Protein AF-A0A7S2NAX0-F1 (afdb_monomer)

Mean predicted aligned error: 17.82 Å

Foldseek 3Di:
DDDDDDDDDDDDDDDDDDDDDDDDDDDDDDDDDDDDPPPPPPPPPPDDDDDDDQDPVVVVVVQVVVVVVCVVVVHDDDHDDDDDKDKDWDKAFPDPDPDDDGDIDIDITID

Solvent-accessible surface area (backbone atoms only — not comparable to full-atom values): 8199 Å² total; per-residue (Å²): 132,80,90,77,85,81,84,81,87,87,82,91,78,80,91,85,84,90,83,89,79,91,87,90,92,88,85,91,78,89,78,76,79,80,76,82,80,79,81,72,75,68,76,82,77,84,79,82,88,82,88,85,59,72,51,62,80,58,51,54,51,56,51,51,52,52,54,51,59,36,53,78,66,73,49,92,74,81,76,91,79,83,74,85,70,46,76,49,75,49,78,43,67,68,59,94,57,91,75,76,82,97,48,69,46,80,49,76,47,56,66

Structure (mmCIF, N/CA/C/O backbone):
data_AF-A0A7S2NAX0-F1
#
_entry.id   AF-A0A7S2NAX0-F1
#
loop_
_atom_site.group_PDB
_atom_site.id
_atom_site.type_symbol
_atom_site.label_atom_id
_atom_site.label_alt_id
_atom_site.label_comp_id
_atom_site.label_asym_id
_atom_site.label_entity_id
_atom_site.label_seq_id
_atom_site.pdbx_PDB_ins_code
_atom_site.Cartn_x
_atom_site.Cartn_y
_atom_site.Cartn_z
_atom_site.occupancy
_atom_site.B_iso_or_equiv
_atom_site.auth_seq_id
_atom_site.auth_comp_id
_atom_site.auth_asym_id
_atom_site.auth_atom_id
_atom_site.pdbx_PDB_model_num
ATOM 1 N N . PHE A 1 1 ? -62.109 -23.132 -0.244 1.00 38.06 1 PHE A N 1
ATOM 2 C CA . PHE A 1 1 ? -62.558 -24.241 0.622 1.00 38.06 1 PHE A CA 1
ATOM 3 C C . PHE A 1 1 ? -62.019 -23.992 2.026 1.00 38.06 1 PHE A C 1
ATOM 5 O O . PHE A 1 1 ? -60.810 -23.892 2.119 1.00 38.06 1 PHE A O 1
ATOM 12 N N . GLY A 1 2 ? -62.886 -23.843 3.046 1.00 41.66 2 GLY A N 1
ATOM 13 C CA . GLY A 1 2 ? -62.559 -23.805 4.495 1.00 41.66 2 GLY A CA 1
ATOM 14 C C . GLY A 1 2 ? -61.388 -22.898 4.917 1.00 41.66 2 GLY A C 1
ATOM 15 O O . GLY A 1 2 ? -60.249 -23.323 4.821 1.00 41.66 2 GLY A O 1
ATOM 16 N N . SER A 1 3 ? -61.533 -21.662 5.404 1.00 41.22 3 SER A N 1
ATOM 17 C CA . SER A 1 3 ? -62.430 -21.167 6.465 1.00 41.22 3 SER A CA 1
ATOM 18 C C . SER A 1 3 ? -62.549 -22.097 7.683 1.00 41.22 3 SER A C 1
ATOM 20 O O . SER A 1 3 ? -63.257 -23.103 7.639 1.00 41.22 3 SER A O 1
ATOM 22 N N . ARG A 1 4 ? -61.863 -21.724 8.776 1.00 48.56 4 ARG A N 1
ATOM 23 C CA . ARG A 1 4 ? -62.228 -21.974 10.188 1.00 48.56 4 ARG A CA 1
ATOM 24 C C . ARG A 1 4 ? -61.241 -21.279 11.129 1.00 48.56 4 ARG A C 1
ATOM 26 O O . ARG A 1 4 ? -60.510 -21.917 11.886 1.00 48.56 4 ARG A O 1
ATOM 33 N N . ASP A 1 5 ? -61.284 -19.950 11.110 1.00 40.00 5 ASP A N 1
ATOM 34 C CA . ASP A 1 5 ? -60.953 -19.173 12.302 1.00 40.00 5 ASP A CA 1
ATOM 35 C C . ASP A 1 5 ? -61.797 -19.693 13.469 1.00 40.00 5 ASP A C 1
ATOM 37 O O . ASP A 1 5 ? -63.002 -19.925 13.323 1.00 40.00 5 ASP A O 1
ATOM 41 N N . ARG A 1 6 ? -61.164 -19.921 14.621 1.00 46.66 6 ARG A N 1
ATOM 42 C CA . ARG A 1 6 ? -61.864 -20.350 15.830 1.00 46.66 6 ARG A CA 1
ATOM 43 C C . ARG A 1 6 ? -62.004 -19.145 16.752 1.00 46.66 6 ARG A C 1
ATOM 45 O O . ARG A 1 6 ? -61.109 -18.836 17.531 1.00 46.66 6 ARG A O 1
ATOM 52 N N . SER A 1 7 ? -63.127 -18.453 16.608 1.00 38.22 7 SER A N 1
ATOM 53 C CA . SER A 1 7 ? -63.584 -17.422 17.536 1.00 38.22 7 SER A CA 1
ATOM 54 C C . SER A 1 7 ? -63.744 -17.978 18.956 1.00 38.22 7 SER A C 1
ATOM 56 O O . SER A 1 7 ? -64.102 -19.147 19.106 1.00 38.22 7 SER A O 1
ATOM 58 N N . LEU A 1 8 ? -63.496 -17.131 19.969 1.00 40.47 8 LEU A N 1
ATOM 59 C CA . LEU A 1 8 ? -64.281 -16.970 21.213 1.00 40.47 8 LEU A CA 1
ATOM 60 C C . LEU A 1 8 ? -63.539 -16.075 22.234 1.00 40.47 8 LEU A C 1
ATOM 62 O O . LEU A 1 8 ? -62.728 -16.541 23.030 1.00 40.47 8 LEU A O 1
ATOM 66 N N . GLU A 1 9 ? -63.881 -14.786 22.242 1.00 39.78 9 GLU A N 1
ATOM 67 C CA . GLU A 1 9 ? -63.996 -14.000 23.487 1.00 39.78 9 GLU A CA 1
ATOM 68 C C . GLU A 1 9 ? -65.328 -14.370 24.208 1.00 39.78 9 GLU A C 1
ATOM 70 O O . GLU A 1 9 ? -66.092 -15.144 23.620 1.00 39.78 9 GLU A O 1
ATOM 75 N N . PRO A 1 10 ? -65.708 -13.836 25.402 1.00 48.12 10 PRO A N 1
ATOM 76 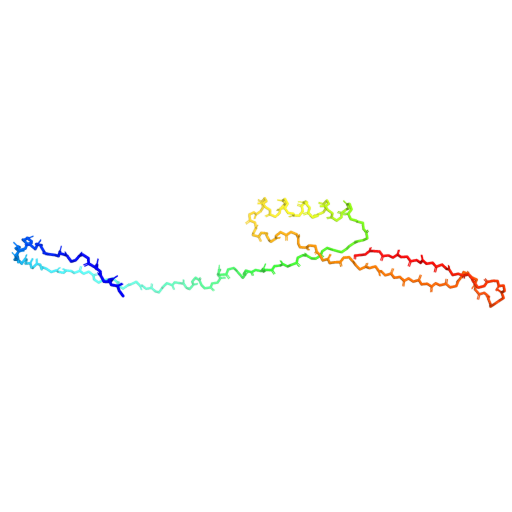C CA . PRO A 1 10 ? -65.040 -12.858 26.287 1.00 48.12 10 PRO A CA 1
ATOM 77 C C . PRO A 1 10 ? -65.004 -13.250 27.792 1.00 48.12 10 PRO A C 1
ATOM 79 O O . PRO A 1 10 ? -65.672 -14.184 28.224 1.00 48.12 10 PRO A O 1
ATOM 82 N N . SER A 1 11 ? -64.341 -12.451 28.645 1.00 43.47 11 SER A N 1
ATOM 83 C CA . SER A 1 11 ? -64.968 -11.966 29.902 1.00 43.47 11 SER A CA 1
ATOM 84 C C . SER A 1 11 ? -64.174 -10.836 30.580 1.00 43.47 11 SER A C 1
ATOM 86 O O . SER A 1 11 ? -63.095 -11.036 31.129 1.00 43.47 11 SER A O 1
ATOM 88 N N . ASN A 1 12 ? -64.759 -9.639 30.592 1.00 46.62 12 ASN A N 1
ATOM 89 C CA . ASN A 1 12 ? -64.324 -8.508 31.415 1.00 46.62 12 ASN A CA 1
ATOM 90 C C . ASN A 1 12 ? -64.725 -8.748 32.888 1.00 46.62 12 ASN A C 1
ATOM 92 O O . ASN 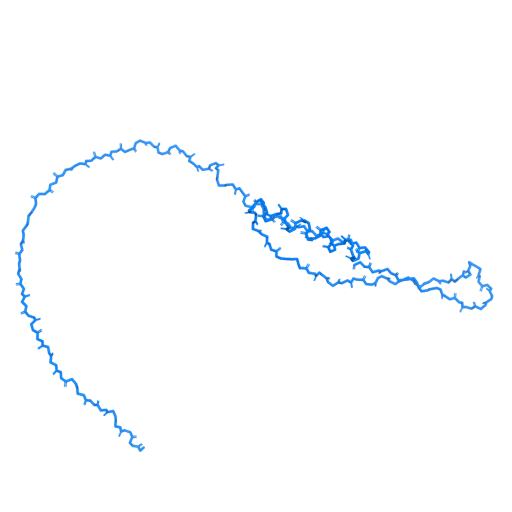A 1 12 ? -65.861 -9.154 33.147 1.00 46.62 12 ASN A O 1
ATOM 96 N N . LYS A 1 13 ? -63.829 -8.485 33.850 1.00 44.97 13 LYS A N 1
ATOM 97 C CA . LYS A 1 13 ? -64.140 -8.478 35.290 1.00 44.97 13 LYS A CA 1
ATOM 98 C C . LYS A 1 13 ? -63.447 -7.308 35.996 1.00 44.97 13 LYS A C 1
ATOM 100 O O . LYS A 1 13 ? -62.224 -7.245 35.999 1.00 44.97 13 LYS A O 1
ATOM 105 N N . ASN A 1 14 ? -64.255 -6.497 36.688 1.00 41.34 14 ASN A N 1
ATOM 106 C CA . ASN A 1 14 ? -63.886 -5.457 37.667 1.00 41.34 14 ASN A CA 1
ATOM 107 C C . ASN A 1 14 ? -63.142 -4.247 37.049 1.00 41.34 14 ASN A C 1
ATOM 109 O O . ASN A 1 14 ? -61.983 -4.347 36.680 1.00 41.34 14 ASN A O 1
ATOM 113 N N . ALA A 1 15 ? -63.702 -3.044 36.896 1.00 39.25 15 ALA A N 1
ATOM 114 C CA . ALA A 1 15 ? -64.759 -2.346 37.636 1.00 39.25 15 ALA A CA 1
ATOM 115 C C . ALA A 1 15 ? -64.466 -2.137 39.137 1.00 39.25 15 ALA A C 1
ATOM 117 O O . ALA A 1 15 ? -64.958 -2.888 39.975 1.00 39.25 15 ALA A O 1
ATOM 118 N N . ARG A 1 16 ? -63.757 -1.043 39.471 1.00 37.44 16 ARG A N 1
ATOM 119 C CA . ARG A 1 16 ? -64.231 -0.033 40.444 1.00 37.44 16 ARG A CA 1
ATOM 120 C C . ARG A 1 16 ? -63.494 1.303 40.259 1.00 37.44 16 ARG A C 1
ATOM 122 O O . ARG A 1 16 ? -62.326 1.317 39.894 1.00 37.44 16 ARG A O 1
ATOM 129 N N . ALA A 1 17 ? -64.198 2.410 40.487 1.00 35.53 17 ALA A N 1
ATOM 130 C CA . ALA A 1 17 ? -63.706 3.786 40.355 1.00 35.53 17 ALA A CA 1
ATOM 131 C C . ALA A 1 17 ? -63.580 4.488 41.729 1.00 35.53 17 ALA A C 1
ATOM 133 O O . ALA A 1 17 ? -63.908 3.871 42.741 1.00 35.53 17 ALA A O 1
ATOM 134 N N . GLN A 1 18 ? -63.251 5.796 41.697 1.00 38.19 18 GLN A N 1
ATOM 135 C CA . GLN A 1 18 ? -63.287 6.814 42.781 1.00 38.19 18 GLN A CA 1
ATOM 136 C C . GLN A 1 18 ? -62.018 6.969 43.656 1.00 38.19 18 GLN A C 1
ATOM 138 O O . GLN A 1 18 ? -61.373 5.971 43.945 1.00 38.19 18 GLN A O 1
ATOM 143 N N . VAL A 1 19 ? -61.645 8.153 44.192 1.00 38.47 19 VAL A N 1
ATOM 144 C CA . VAL A 1 19 ? -61.753 9.594 43.785 1.00 38.47 19 VAL A CA 1
ATOM 145 C C . VAL A 1 19 ? -61.002 10.463 44.834 1.00 38.47 19 VAL A C 1
ATOM 147 O O . VAL A 1 19 ? -61.064 10.139 46.016 1.00 38.47 19 VAL A O 1
ATOM 150 N N . GLY A 1 20 ? -60.399 11.602 44.441 1.00 34.59 20 GLY A N 1
ATOM 151 C CA . GLY A 1 20 ? -59.975 12.699 45.354 1.00 34.59 20 GLY A CA 1
ATOM 152 C C . GLY A 1 20 ? -58.610 12.536 46.069 1.00 34.59 20 GLY A C 1
ATOM 153 O O . GLY A 1 20 ? -58.127 11.417 46.179 1.00 34.59 20 GLY A O 1
ATOM 154 N N . ARG A 1 21 ? -57.918 13.582 46.576 1.00 42.09 21 ARG A N 1
ATOM 155 C CA . ARG A 1 21 ? -58.126 15.063 46.653 1.00 42.09 21 ARG A CA 1
ATOM 156 C C . ARG A 1 21 ? -56.753 15.796 46.771 1.00 42.09 21 ARG A C 1
ATOM 158 O O . ARG A 1 21 ? -55.821 15.159 47.230 1.00 42.09 21 ARG A O 1
ATOM 165 N N . GLU A 1 22 ? -56.700 17.092 46.388 1.00 33.16 22 GLU A N 1
ATOM 166 C CA . GLU A 1 22 ? -55.964 18.275 46.973 1.00 33.16 22 GLU A CA 1
ATOM 167 C C . GLU A 1 22 ? -54.501 18.119 47.527 1.00 33.16 22 GLU A C 1
ATOM 169 O O . GLU A 1 22 ? -54.173 17.107 48.116 1.00 33.16 22 GLU A O 1
ATOM 174 N N . GLY A 1 23 ? -53.522 19.048 47.517 1.00 34.97 23 GLY A N 1
ATOM 175 C CA . GLY A 1 23 ? -53.361 20.469 47.128 1.00 34.97 23 GLY A CA 1
ATOM 176 C C . GLY A 1 23 ? -52.530 21.252 48.198 1.00 34.97 23 GLY A C 1
ATOM 177 O O . GLY A 1 23 ? -52.817 21.098 49.375 1.00 34.97 23 GLY A O 1
ATOM 178 N N . SER A 1 24 ? -51.532 22.127 47.940 1.00 43.00 24 SER A N 1
ATOM 179 C CA . SER A 1 24 ? -50.881 22.536 46.670 1.00 43.00 24 SER A CA 1
ATOM 180 C C . SER A 1 24 ? -49.334 22.846 46.705 1.00 43.00 24 SER A C 1
ATOM 182 O O . SER A 1 24 ? -48.621 21.919 46.328 1.00 43.00 24 SER A O 1
ATOM 184 N N . PRO A 1 25 ? -48.741 24.044 47.018 1.00 54.12 25 PRO A N 1
ATOM 185 C CA . PRO A 1 25 ? -47.513 24.482 46.298 1.00 54.12 25 PRO A CA 1
ATOM 186 C C . PRO A 1 25 ? -46.337 25.114 47.105 1.00 54.12 25 PRO A C 1
ATOM 188 O O . PRO A 1 25 ? -46.495 25.494 48.260 1.00 54.12 25 PRO A O 1
ATOM 191 N N . THR A 1 26 ? -45.175 25.321 46.448 1.00 35.97 26 THR A N 1
ATOM 192 C CA . THR A 1 26 ? -44.313 26.553 46.398 1.00 35.97 26 THR A CA 1
ATOM 193 C C . THR A 1 26 ? -42.848 26.233 46.031 1.00 35.97 26 THR A C 1
ATOM 195 O O . THR A 1 26 ? -42.363 25.146 46.321 1.00 35.97 26 THR A O 1
ATOM 198 N N . GLY A 1 27 ? -42.124 27.187 45.414 1.00 34.25 27 GLY A N 1
ATOM 199 C CA . GLY A 1 27 ? -40.655 27.120 45.270 1.00 34.25 27 GLY A CA 1
ATOM 200 C C . GLY A 1 27 ? -40.091 27.537 43.905 1.00 34.25 27 GLY A C 1
ATOM 201 O O . GLY A 1 27 ? -39.632 26.695 43.141 1.00 34.25 27 GLY A O 1
ATOM 202 N N . ALA A 1 28 ? -40.082 28.837 43.594 1.00 42.56 28 ALA A N 1
ATOM 203 C CA . ALA A 1 28 ? -39.369 29.349 42.420 1.00 42.56 28 ALA A CA 1
ATOM 204 C C . ALA A 1 28 ? -37.856 29.448 42.693 1.00 42.56 28 ALA A C 1
ATOM 206 O O . ALA A 1 28 ? -37.456 30.028 43.701 1.00 42.56 28 ALA A O 1
ATOM 207 N N . MET A 1 29 ? -37.012 28.972 41.771 1.00 42.44 29 MET A N 1
ATOM 208 C CA . MET A 1 29 ? -35.579 29.293 41.760 1.00 42.44 29 MET A CA 1
ATOM 209 C C . MET A 1 29 ? -35.117 29.697 40.361 1.00 42.44 29 MET A C 1
ATOM 211 O O . MET A 1 29 ? -35.012 28.875 39.456 1.00 42.44 29 MET A O 1
ATOM 215 N N . ALA A 1 30 ? -34.812 30.986 40.208 1.00 49.94 30 ALA A N 1
ATOM 216 C CA . ALA A 1 30 ? -34.129 31.518 39.039 1.00 49.94 30 ALA A CA 1
ATOM 217 C C . ALA A 1 30 ? -32.616 31.297 39.183 1.00 49.94 30 ALA A C 1
ATOM 219 O O . ALA A 1 30 ? -31.951 31.982 39.965 1.00 49.94 30 ALA A O 1
ATOM 220 N N . THR A 1 31 ? -32.057 30.361 38.420 1.00 54.06 31 THR A N 1
ATOM 221 C CA . THR A 1 31 ? -30.606 30.189 38.301 1.00 54.06 31 THR A CA 1
ATOM 222 C C . THR A 1 31 ? -30.043 31.147 37.248 1.00 54.06 31 THR A C 1
ATOM 224 O O . THR A 1 31 ? -30.448 31.163 36.088 1.00 54.06 31 THR A O 1
ATOM 227 N N . LYS A 1 32 ? -29.111 31.998 37.692 1.00 45.06 32 LYS A N 1
ATOM 228 C CA . LYS A 1 32 ? -28.345 32.946 36.862 1.00 45.06 32 LYS A CA 1
ATOM 229 C C . LYS A 1 32 ? -27.377 32.184 35.927 1.00 45.06 32 LYS A C 1
ATOM 231 O O . LYS A 1 32 ? -27.165 30.991 36.144 1.00 45.06 32 LYS A O 1
ATOM 236 N N . PRO A 1 33 ? -26.862 32.810 34.849 1.00 44.91 33 PRO A N 1
ATOM 237 C CA . PRO A 1 33 ? -26.617 32.109 33.594 1.00 44.91 33 PRO A CA 1
ATOM 238 C C . PRO A 1 33 ? -25.549 31.027 33.719 1.00 44.91 33 PRO A C 1
ATOM 240 O O . PRO A 1 33 ? -24.475 31.250 34.284 1.00 44.91 33 PRO A O 1
ATOM 243 N N . VAL A 1 34 ? -25.839 29.870 33.120 1.00 51.44 34 VAL A N 1
ATOM 244 C CA . VAL A 1 34 ? -24.850 28.816 32.908 1.00 51.44 34 VAL A CA 1
ATOM 245 C C . VAL A 1 34 ? -23.753 29.399 32.024 1.00 51.44 34 V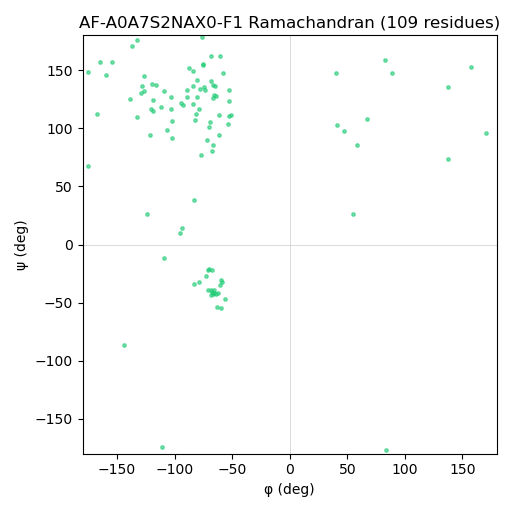AL A C 1
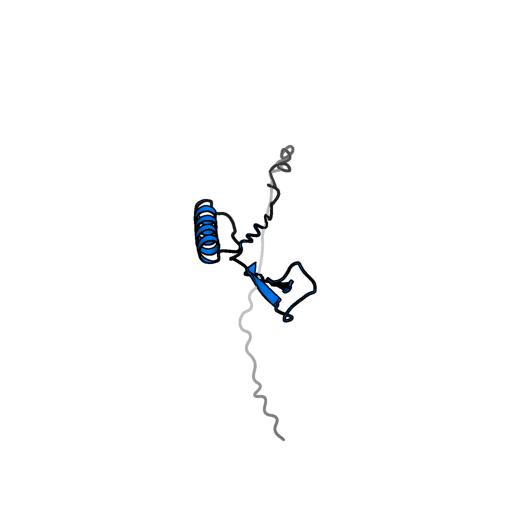ATOM 247 O O . VAL A 1 34 ? -23.974 29.727 30.861 1.00 51.44 34 VAL A O 1
ATOM 250 N N . LYS A 1 35 ? -22.575 29.572 32.624 1.00 46.59 35 LYS A N 1
ATOM 251 C CA . LYS A 1 35 ? -21.343 29.996 31.960 1.00 46.59 35 LYS A CA 1
ATOM 252 C C . LYS A 1 35 ? -21.112 29.071 30.763 1.00 46.59 35 LYS A C 1
ATOM 254 O O . LYS A 1 35 ? -21.079 27.860 30.958 1.00 46.59 35 LYS A O 1
ATOM 259 N N . SER A 1 36 ? -20.998 29.633 29.562 1.00 40.94 36 SER A N 1
ATOM 260 C CA . SER A 1 36 ? -20.930 28.892 28.298 1.00 40.94 36 SER A CA 1
ATOM 261 C C . SER A 1 36 ? -19.830 27.824 28.317 1.00 40.94 36 SER A C 1
ATOM 263 O O . SER A 1 36 ? -18.644 28.115 28.174 1.00 40.94 36 SER A O 1
ATOM 265 N N . LEU A 1 37 ? -20.239 26.562 28.473 1.00 50.59 37 LEU A N 1
ATOM 266 C CA . LEU A 1 37 ? -19.385 25.377 28.336 1.00 50.59 37 LEU A CA 1
ATOM 267 C C . LEU A 1 37 ? -19.259 24.967 26.854 1.00 50.59 37 LEU A C 1
ATOM 269 O O . LEU A 1 37 ? -19.254 23.790 26.523 1.00 50.59 37 LEU A O 1
ATOM 273 N N . GLU A 1 38 ? -19.172 25.949 25.956 1.00 52.16 38 GLU A N 1
ATOM 274 C CA . GLU A 1 38 ? -19.218 25.769 24.494 1.00 52.16 38 GLU A CA 1
ATOM 275 C C . GLU A 1 38 ? -17.815 25.670 23.858 1.00 52.16 38 GLU A C 1
ATOM 277 O O . GLU A 1 38 ? -17.670 25.718 22.639 1.00 52.16 38 GLU A O 1
ATOM 282 N N . SER A 1 39 ? -16.764 25.544 24.678 1.00 46.34 39 SER A N 1
ATOM 283 C CA . SER A 1 39 ? -15.359 25.640 24.237 1.00 46.34 39 SER A CA 1
ATOM 284 C C . SER A 1 39 ? -14.581 24.319 24.241 1.00 46.34 39 SER A C 1
ATOM 286 O O . SER A 1 39 ? -13.486 24.273 23.690 1.00 46.34 39 SER A O 1
ATOM 288 N N . GLU A 1 40 ? -15.121 23.256 24.846 1.00 49.78 40 GLU A N 1
ATOM 289 C CA . GLU A 1 40 ? -14.461 21.943 24.995 1.00 49.78 40 GLU A CA 1
ATOM 290 C C . GLU A 1 40 ? -15.304 20.795 24.401 1.00 49.78 40 GLU A C 1
ATOM 292 O O . GLU A 1 40 ? -15.135 19.629 24.758 1.00 49.78 40 GLU A O 1
ATOM 297 N N . GLU A 1 41 ? -16.159 21.086 23.410 1.00 55.50 41 GLU A N 1
ATOM 298 C CA . GLU A 1 41 ? -16.474 20.080 22.387 1.00 55.50 41 GLU A CA 1
ATOM 299 C C . GLU A 1 41 ? -15.207 19.847 21.554 1.00 55.50 41 GLU A C 1
ATOM 301 O O . GLU A 1 41 ? -14.990 20.430 20.487 1.00 55.50 41 GLU A O 1
ATOM 306 N N . GLN A 1 42 ? -14.316 19.027 22.113 1.00 61.69 42 GLN A N 1
ATOM 307 C CA . GLN A 1 42 ? -13.025 18.679 21.541 1.00 61.69 42 GLN A CA 1
ATOM 308 C C . GLN A 1 42 ? -13.240 18.180 20.117 1.00 61.69 42 GLN A C 1
ATOM 310 O O . GLN A 1 42 ? -13.822 17.116 19.894 1.00 61.69 42 GLN A O 1
ATOM 315 N N . ARG A 1 43 ? -12.788 18.979 19.142 1.00 67.31 43 ARG A N 1
ATOM 316 C CA . ARG A 1 43 ? -12.964 18.699 17.714 1.00 67.31 43 ARG A CA 1
ATOM 317 C C . ARG A 1 43 ? -12.490 17.278 17.437 1.00 67.31 43 ARG A C 1
ATOM 319 O O . ARG A 1 43 ? -11.296 17.001 17.519 1.00 67.31 43 ARG A O 1
ATOM 326 N N . LEU A 1 44 ? -13.425 16.385 17.107 1.00 72.94 44 LEU A N 1
ATOM 327 C CA . LEU A 1 44 ? -13.148 14.970 16.857 1.00 72.94 44 LEU A CA 1
ATOM 328 C C . LEU A 1 44 ? -12.291 14.820 15.591 1.00 72.94 44 LEU A C 1
ATOM 330 O O . LEU A 1 44 ? -12.784 14.630 14.476 1.00 72.94 44 LEU A O 1
ATOM 334 N N . HIS A 1 45 ? -10.976 14.940 15.767 1.00 79.31 45 HIS A N 1
ATOM 335 C CA . HIS A 1 45 ? -9.986 14.904 14.701 1.00 79.31 45 HIS A CA 1
ATOM 336 C C . HIS A 1 45 ? -9.851 13.481 14.152 1.00 79.31 45 HIS A C 1
ATOM 338 O O . HIS A 1 45 ? -9.035 12.678 14.602 1.00 79.31 45 HIS A O 1
ATOM 344 N N . ARG A 1 46 ? -10.661 13.162 13.138 1.00 84.25 46 ARG A N 1
ATOM 345 C CA . ARG A 1 46 ? -10.662 11.848 12.486 1.00 84.25 46 ARG A CA 1
ATOM 346 C C . ARG A 1 46 ? -9.482 11.694 11.519 1.00 84.25 46 ARG A C 1
ATOM 348 O O . ARG A 1 46 ? -9.632 11.799 10.302 1.00 84.25 46 ARG A O 1
ATOM 355 N N . ILE A 1 47 ? -8.303 11.453 12.087 1.00 89.75 47 ILE A N 1
ATOM 356 C CA . ILE A 1 47 ? -7.036 11.259 11.371 1.00 89.75 47 ILE A CA 1
ATOM 357 C C . ILE A 1 47 ? -7.065 9.938 10.582 1.00 89.75 47 ILE A C 1
ATOM 359 O O . ILE A 1 47 ? -7.557 8.916 11.059 1.00 89.75 47 ILE A O 1
ATOM 363 N N . ARG A 1 48 ? -6.508 9.947 9.365 1.00 90.31 48 ARG A N 1
ATOM 364 C CA . ARG A 1 48 ? -6.258 8.746 8.553 1.00 90.31 48 ARG A CA 1
ATOM 365 C C . ARG A 1 48 ? -4.762 8.611 8.300 1.00 90.31 48 ARG A C 1
ATOM 367 O O . ARG A 1 48 ? -4.180 9.451 7.621 1.00 90.31 48 ARG A O 1
ATOM 374 N N . ILE A 1 49 ? -4.160 7.551 8.831 1.00 90.81 49 ILE A N 1
ATOM 375 C CA . ILE A 1 49 ? -2.754 7.212 8.596 1.00 90.81 49 ILE A CA 1
ATOM 376 C C . ILE A 1 49 ? -2.698 6.243 7.412 1.00 90.81 49 ILE A C 1
ATOM 378 O O . ILE A 1 49 ? -3.267 5.155 7.479 1.00 90.81 49 ILE A O 1
ATOM 382 N N . THR A 1 50 ? -2.005 6.628 6.341 1.00 92.12 50 THR A N 1
ATOM 383 C CA . THR A 1 50 ? -1.768 5.769 5.172 1.00 92.12 50 THR A CA 1
ATOM 384 C C . THR A 1 50 ? -0.287 5.425 5.117 1.00 92.12 50 THR A C 1
ATOM 386 O O . THR A 1 50 ? 0.545 6.318 4.976 1.00 92.12 50 THR A O 1
ATOM 389 N N . LEU A 1 51 ? 0.047 4.138 5.222 1.00 90.75 51 LEU A N 1
ATOM 390 C CA . LEU A 1 51 ? 1.422 3.648 5.134 1.00 90.75 51 LEU A CA 1
ATOM 391 C C . LEU A 1 51 ? 1.660 3.019 3.757 1.00 90.75 51 LEU A C 1
ATOM 393 O O . LEU A 1 51 ? 0.925 2.120 3.354 1.00 90.75 51 LEU A O 1
ATOM 397 N N . THR A 1 52 ? 2.700 3.463 3.053 1.00 90.81 52 THR A N 1
ATOM 398 C CA . THR A 1 52 ? 3.129 2.910 1.759 1.00 90.81 52 THR A CA 1
ATOM 399 C C . THR A 1 52 ? 4.623 2.601 1.802 1.00 90.81 52 THR A C 1
ATOM 401 O O . THR A 1 52 ? 5.433 3.416 2.239 1.00 90.81 52 THR A O 1
ATOM 404 N N . SER A 1 53 ? 5.014 1.394 1.393 1.00 91.00 53 SER A N 1
ATOM 405 C CA . SER A 1 53 ? 6.417 0.969 1.335 1.00 91.00 53 SER A CA 1
ATOM 406 C C . SER A 1 53 ? 6.559 -0.293 0.491 1.00 91.00 53 SER A C 1
ATOM 408 O O . SER A 1 53 ? 5.630 -1.084 0.372 1.00 91.00 53 SER A O 1
ATOM 410 N N . ARG A 1 54 ? 7.762 -0.518 -0.041 1.00 91.31 54 ARG A N 1
ATOM 411 C CA . ARG A 1 54 ? 8.115 -1.714 -0.824 1.00 91.31 54 ARG A CA 1
ATOM 412 C C . ARG A 1 54 ? 8.222 -2.985 0.031 1.00 91.31 54 ARG A C 1
ATOM 414 O O . ARG A 1 54 ? 8.127 -4.094 -0.487 1.00 91.31 54 ARG A O 1
ATOM 421 N N . ASN A 1 55 ? 8.439 -2.834 1.341 1.00 91.44 55 ASN A N 1
ATOM 422 C CA . ASN A 1 55 ? 8.763 -3.934 2.251 1.00 91.44 55 ASN A CA 1
ATOM 423 C C . ASN A 1 55 ? 7.570 -4.290 3.155 1.00 91.44 55 ASN A C 1
ATOM 425 O O . ASN A 1 55 ? 7.368 -3.686 4.212 1.00 91.44 55 ASN A O 1
ATOM 429 N N . VAL A 1 56 ? 6.821 -5.331 2.775 1.00 90.50 56 VAL A N 1
ATOM 430 C CA . VAL A 1 56 ? 5.630 -5.809 3.512 1.00 90.50 56 VAL A CA 1
ATOM 431 C C . VAL A 1 56 ? 5.957 -6.154 4.972 1.00 90.50 56 VAL A C 1
ATOM 433 O O . VAL A 1 56 ? 5.294 -5.664 5.879 1.00 90.50 56 VAL A O 1
ATOM 436 N N . LYS A 1 57 ? 7.049 -6.893 5.224 1.00 92.56 57 LYS A N 1
ATOM 437 C CA . LYS A 1 57 ? 7.444 -7.325 6.583 1.00 92.56 57 LYS A CA 1
ATOM 438 C C . LYS A 1 57 ? 7.701 -6.166 7.558 1.00 92.56 57 LYS A C 1
ATOM 440 O O . LYS A 1 57 ? 7.515 -6.337 8.757 1.00 92.56 57 LYS A O 1
ATOM 445 N N . SER A 1 58 ? 8.159 -5.009 7.074 1.00 92.94 58 SER A N 1
ATOM 446 C CA . SER A 1 58 ? 8.326 -3.809 7.910 1.00 92.94 58 SER A CA 1
ATOM 447 C C . SER A 1 58 ? 7.026 -3.022 8.069 1.00 92.94 58 SER A C 1
ATOM 449 O O . SER A 1 58 ? 6.792 -2.483 9.145 1.00 92.94 58 SER A O 1
ATOM 451 N N . LEU A 1 59 ? 6.166 -2.988 7.041 1.00 92.75 59 LEU A N 1
ATOM 452 C CA . LEU A 1 59 ? 4.842 -2.365 7.144 1.00 92.75 59 LEU A CA 1
ATOM 453 C C . LEU A 1 59 ? 3.974 -3.061 8.189 1.00 92.75 59 LEU A C 1
ATOM 455 O O . LEU A 1 59 ? 3.305 -2.385 8.960 1.00 92.75 59 LEU A O 1
ATOM 459 N N . GLU A 1 60 ? 3.999 -4.393 8.232 1.00 92.50 60 GLU A N 1
ATOM 460 C CA . GLU A 1 60 ? 3.184 -5.158 9.178 1.00 92.50 60 GLU A CA 1
ATOM 461 C C . GLU A 1 60 ? 3.608 -4.908 10.627 1.00 92.50 60 GLU A C 1
ATOM 463 O O . GLU A 1 60 ? 2.737 -4.649 11.450 1.00 92.50 60 GLU A O 1
ATOM 468 N N . LYS A 1 61 ? 4.919 -4.853 10.912 1.00 95.19 61 LYS A N 1
ATOM 469 C CA . LYS A 1 61 ? 5.448 -4.476 12.236 1.00 95.19 61 LYS A CA 1
ATOM 470 C C . LYS A 1 61 ? 5.017 -3.067 12.653 1.00 95.19 61 LYS A C 1
ATOM 472 O O . LYS A 1 61 ? 4.363 -2.894 13.671 1.00 95.19 61 LYS A O 1
ATOM 477 N N . VAL A 1 62 ? 5.281 -2.060 11.817 1.00 94.88 62 VAL A N 1
ATOM 478 C CA . VAL A 1 62 ? 4.888 -0.671 12.128 1.00 94.88 62 VAL A CA 1
ATOM 479 C C . VAL A 1 62 ? 3.367 -0.547 12.295 1.00 94.88 62 VAL A C 1
ATOM 481 O O . VAL A 1 62 ? 2.892 0.198 13.147 1.00 94.88 62 VAL A O 1
ATOM 484 N N . CYS A 1 63 ? 2.585 -1.305 11.524 1.00 93.50 63 CYS A N 1
ATOM 485 C CA . CYS A 1 63 ? 1.134 -1.339 11.657 1.00 93.50 63 CYS A CA 1
ATOM 486 C C . CYS A 1 63 ? 0.675 -1.967 12.985 1.00 93.50 63 CYS A C 1
ATOM 488 O O . CYS A 1 63 ? -0.215 -1.406 13.624 1.00 93.50 63 CYS A O 1
ATOM 490 N N . THR A 1 64 ? 1.279 -3.077 13.434 1.00 93.62 64 THR A N 1
ATOM 491 C CA . THR A 1 64 ? 0.959 -3.667 14.745 1.00 93.62 64 THR A CA 1
ATOM 492 C C . THR A 1 64 ? 1.323 -2.733 15.889 1.00 93.62 64 THR A C 1
ATOM 494 O O . THR A 1 64 ? 0.510 -2.550 16.793 1.00 93.62 64 THR A O 1
ATOM 497 N N . ASP A 1 65 ? 2.484 -2.085 15.813 1.00 94.06 65 ASP A N 1
ATOM 498 C CA . ASP A 1 65 ? 3.004 -1.219 16.873 1.00 94.06 65 ASP A CA 1
ATOM 499 C C . ASP A 1 65 ? 2.134 0.042 17.030 1.00 94.06 65 ASP A C 1
ATOM 501 O O . ASP A 1 65 ? 1.773 0.429 18.144 1.00 94.06 65 ASP A O 1
ATOM 505 N N . LEU A 1 66 ? 1.695 0.637 15.912 1.00 92.81 66 LEU A N 1
ATOM 506 C CA . LEU A 1 66 ? 0.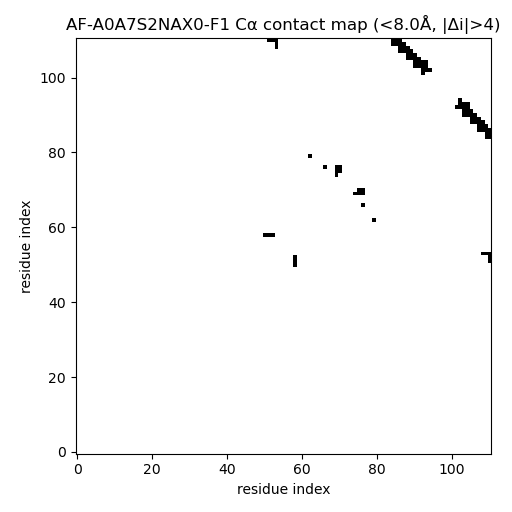757 1.765 15.912 1.00 92.81 66 LEU A CA 1
ATOM 507 C C . LEU A 1 66 ? -0.630 1.384 16.450 1.00 92.81 66 LEU A C 1
ATOM 509 O O . LEU A 1 66 ? -1.235 2.170 17.177 1.00 92.81 66 LEU A O 1
ATOM 513 N N . ILE A 1 67 ? -1.146 0.193 16.121 1.00 91.94 67 ILE A N 1
ATOM 514 C CA . ILE A 1 67 ? -2.438 -0.280 16.645 1.00 91.94 67 ILE A CA 1
ATOM 515 C C . ILE A 1 67 ? -2.341 -0.562 18.151 1.00 91.94 67 ILE A C 1
ATOM 517 O O . ILE A 1 67 ? -3.278 -0.243 18.882 1.00 91.94 67 ILE A O 1
ATOM 521 N N . ALA A 1 68 ? -1.226 -1.124 18.624 1.00 93.19 68 ALA A N 1
ATOM 522 C CA . ALA A 1 68 ? -0.984 -1.358 20.045 1.00 93.19 68 ALA A CA 1
ATOM 523 C C . ALA A 1 68 ? -0.920 -0.035 20.828 1.00 93.19 68 ALA A C 1
ATOM 525 O O . ALA A 1 68 ? -1.720 0.170 21.740 1.00 93.19 68 ALA A O 1
ATOM 526 N N . GLY A 1 69 ? -0.064 0.905 20.410 1.00 92.94 69 GLY A N 1
ATOM 527 C CA . GLY A 1 69 ? 0.091 2.202 21.081 1.00 92.94 69 GLY A CA 1
ATOM 528 C C . GLY A 1 69 ? -1.134 3.124 20.980 1.00 92.94 69 GLY A C 1
ATOM 529 O O . GLY A 1 69 ? -1.305 4.014 21.810 1.00 92.94 69 GLY A O 1
ATOM 530 N N . ALA A 1 70 ? -2.013 2.927 19.991 1.00 91.56 70 ALA A N 1
ATOM 531 C CA . ALA A 1 70 ? -3.293 3.636 19.918 1.00 91.56 70 ALA A CA 1
ATOM 532 C C . ALA A 1 70 ? -4.361 3.037 20.854 1.00 91.56 70 ALA A C 1
ATOM 534 O O . ALA A 1 70 ? -5.178 3.784 21.388 1.00 91.56 70 ALA A O 1
ATOM 535 N N . ARG A 1 71 ? -4.333 1.716 21.090 1.00 89.88 71 ARG A N 1
ATOM 536 C CA . ARG A 1 71 ? -5.198 1.039 22.075 1.00 89.88 71 ARG A CA 1
ATOM 537 C C . ARG A 1 71 ? -4.802 1.364 23.512 1.00 89.88 71 ARG A C 1
ATOM 539 O O . ARG A 1 71 ? -5.682 1.581 24.330 1.00 89.88 71 ARG A O 1
ATOM 546 N N . GLU A 1 72 ? -3.502 1.442 23.795 1.00 93.31 72 GLU A N 1
ATOM 547 C CA . GLU A 1 72 ? -2.965 1.874 25.096 1.00 93.31 72 GLU A CA 1
ATOM 548 C C . GLU A 1 72 ? -3.415 3.297 25.472 1.00 93.31 72 GLU A C 1
ATOM 550 O O . GLU A 1 72 ? -3.639 3.593 26.639 1.00 93.31 72 GLU A O 1
ATOM 555 N N . LYS A 1 73 ? -3.600 4.168 24.472 1.00 90.50 73 LYS A N 1
ATOM 556 C CA . LYS A 1 73 ? -4.075 5.554 24.633 1.00 90.50 73 LYS A CA 1
ATOM 557 C C . LYS A 1 73 ? -5.594 5.707 24.487 1.00 90.50 73 LYS A C 1
ATOM 559 O O . LYS A 1 73 ? -6.066 6.819 24.278 1.00 90.50 73 LYS A O 1
ATOM 564 N N . GLU A 1 74 ? -6.333 4.597 24.525 1.00 86.88 74 GLU A N 1
ATOM 565 C CA . GLU A 1 74 ? -7.803 4.544 24.471 1.00 86.88 74 GLU A CA 1
ATOM 566 C C . GLU A 1 74 ? -8.436 5.251 23.248 1.00 86.88 74 GLU A C 1
ATOM 568 O O . GLU A 1 74 ? -9.592 5.670 23.265 1.00 86.88 74 GLU A O 1
ATOM 573 N N . LEU A 1 75 ? -7.701 5.353 22.134 1.00 86.69 75 LEU A N 1
ATOM 574 C CA . LEU A 1 75 ? -8.202 5.972 20.906 1.00 86.69 75 LEU A CA 1
ATOM 575 C C . LEU A 1 75 ? -9.083 5.001 20.104 1.00 86.69 75 LEU A C 1
ATOM 577 O O . LEU A 1 75 ? -8.764 3.823 19.934 1.00 86.69 75 LEU A O 1
ATOM 581 N N . HIS A 1 76 ? -10.164 5.513 19.508 1.00 85.31 76 HIS A N 1
ATOM 582 C CA . HIS A 1 76 ? -11.001 4.736 18.589 1.00 85.31 76 HIS A CA 1
ATOM 583 C C . HIS A 1 76 ? -10.272 4.446 17.264 1.00 85.31 76 HIS A C 1
ATOM 585 O O . HIS A 1 76 ? -10.208 5.283 16.362 1.00 85.31 76 HIS A O 1
ATOM 591 N N . VAL A 1 77 ? -9.747 3.225 17.128 1.00 89.56 77 VAL A N 1
ATOM 592 C CA . VAL A 1 77 ? -9.005 2.763 15.944 1.00 89.56 77 VAL A CA 1
ATOM 593 C C . VAL A 1 77 ? -9.920 2.040 14.952 1.00 89.56 77 VAL A C 1
ATOM 595 O O . VAL A 1 77 ? -10.478 0.986 15.256 1.00 89.56 77 VAL A O 1
ATOM 598 N N . ALA A 1 78 ? -9.991 2.544 13.718 1.00 87.50 78 ALA A N 1
ATOM 599 C CA . ALA A 1 78 ? -10.429 1.739 12.579 1.00 87.50 78 ALA A CA 1
ATOM 600 C C . ALA A 1 78 ? -9.312 0.752 12.191 1.00 87.50 78 ALA A C 1
ATOM 602 O O . ALA A 1 78 ? -8.150 1.145 12.080 1.00 87.50 78 ALA A O 1
ATOM 603 N N . GLY A 1 79 ? -9.655 -0.524 11.991 1.00 86.94 79 GLY A N 1
ATOM 604 C CA . GLY A 1 79 ? -8.681 -1.571 11.660 1.00 86.94 79 GLY A CA 1
ATOM 605 C C . GLY A 1 79 ? -7.909 -1.315 10.351 1.00 86.94 79 GLY A C 1
ATOM 606 O O . GLY A 1 79 ? -8.345 -0.520 9.515 1.00 86.94 79 GLY A O 1
ATOM 607 N N . PRO A 1 80 ? -6.765 -1.992 10.140 1.00 91.94 80 PRO A N 1
ATOM 608 C CA . PRO A 1 80 ? -5.882 -1.719 9.011 1.00 91.94 80 PRO A CA 1
ATOM 609 C C . PRO A 1 80 ? -6.508 -2.143 7.676 1.00 91.94 80 PRO A C 1
ATOM 611 O O . PRO A 1 80 ? -6.561 -3.326 7.333 1.00 91.94 80 PRO A O 1
ATOM 614 N N . VAL A 1 81 ? -6.952 -1.157 6.894 1.00 92.81 81 VAL A N 1
ATOM 615 C CA . VAL A 1 81 ? -7.489 -1.362 5.543 1.00 92.81 81 VAL A CA 1
ATOM 616 C C . VAL A 1 81 ? -6.332 -1.484 4.552 1.00 92.81 81 VAL A C 1
ATOM 618 O O . VAL A 1 81 ? -5.622 -0.516 4.284 1.00 92.81 81 VAL A O 1
ATOM 621 N N . ARG A 1 82 ? -6.143 -2.680 3.984 1.00 90.12 82 ARG A N 1
ATOM 622 C CA . ARG A 1 82 ? -5.133 -2.925 2.946 1.00 90.12 82 ARG A CA 1
ATOM 623 C C . ARG A 1 82 ? -5.642 -2.430 1.588 1.00 90.12 82 ARG A C 1
ATOM 625 O O . ARG A 1 82 ? -6.625 -2.947 1.065 1.00 90.12 82 ARG A O 1
ATOM 632 N N . LEU A 1 83 ? -4.955 -1.443 1.018 1.00 91.81 83 LEU A N 1
ATOM 633 C CA . LEU A 1 83 ? -5.146 -1.021 -0.372 1.00 91.81 83 LEU A CA 1
ATOM 634 C C . LEU A 1 83 ? -4.505 -2.042 -1.338 1.00 91.81 83 LEU A C 1
ATOM 636 O O . LEU A 1 83 ? -3.569 -2.743 -0.945 1.00 91.81 83 LEU A O 1
ATOM 640 N N . PRO A 1 84 ? -4.976 -2.147 -2.595 1.00 92.44 84 PRO A N 1
ATOM 641 C CA . PRO A 1 84 ? -4.381 -3.050 -3.577 1.00 92.44 84 PRO A CA 1
ATOM 642 C C . PRO A 1 84 ? -2.961 -2.602 -3.947 1.00 92.44 84 PRO A C 1
ATOM 644 O O . PRO A 1 84 ? -2.760 -1.466 -4.383 1.00 92.44 84 PRO A O 1
ATOM 647 N N . THR A 1 85 ? -1.988 -3.510 -3.823 1.00 93.00 85 THR A N 1
ATOM 648 C CA . THR A 1 85 ? -0.594 -3.243 -4.207 1.00 93.00 85 THR A CA 1
ATOM 649 C C . THR A 1 85 ? -0.478 -2.988 -5.706 1.00 93.00 85 THR A C 1
ATOM 651 O O . THR A 1 85 ? -0.901 -3.818 -6.517 1.00 93.00 85 THR A O 1
ATOM 654 N N . ARG A 1 86 ? 0.151 -1.882 -6.087 1.00 92.50 86 ARG A N 1
ATOM 655 C CA . ARG A 1 86 ? 0.417 -1.513 -7.477 1.00 92.50 86 ARG A CA 1
ATOM 656 C C . ARG A 1 86 ? 1.755 -2.105 -7.910 1.00 92.50 86 ARG A C 1
ATOM 658 O O . ARG A 1 86 ? 2.756 -1.981 -7.211 1.00 92.50 86 ARG A O 1
ATOM 665 N N . THR A 1 87 ? 1.771 -2.736 -9.082 1.00 93.31 87 THR A N 1
ATOM 666 C CA . THR A 1 87 ? 3.009 -3.230 -9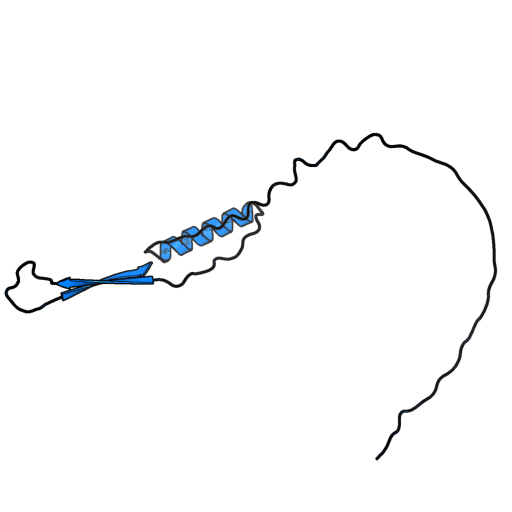.706 1.00 93.31 87 THR A CA 1
ATOM 667 C C . THR A 1 87 ? 3.414 -2.266 -10.811 1.00 93.31 87 THR A C 1
ATOM 669 O O . THR A 1 87 ? 2.781 -2.218 -11.863 1.00 93.31 87 THR A O 1
ATOM 672 N N . LEU A 1 88 ? 4.451 -1.475 -10.555 1.00 93.50 88 LEU A N 1
ATOM 673 C CA . LEU A 1 88 ? 5.082 -0.612 -11.544 1.00 93.50 88 LEU A CA 1
ATOM 674 C C . LEU A 1 88 ? 6.034 -1.463 -12.386 1.00 93.50 88 LEU A C 1
ATOM 676 O O . LEU A 1 88 ? 6.879 -2.169 -11.837 1.00 93.50 88 LEU A O 1
ATOM 680 N N . ARG A 1 89 ? 5.886 -1.400 -13.710 1.00 94.75 89 ARG A N 1
ATOM 681 C CA . ARG A 1 89 ? 6.689 -2.155 -14.679 1.00 94.75 89 ARG A CA 1
ATOM 682 C C . ARG A 1 89 ? 7.447 -1.191 -15.573 1.00 94.75 89 ARG A C 1
ATOM 684 O O . ARG A 1 89 ? 6.822 -0.369 -16.236 1.00 94.75 89 ARG A O 1
ATOM 691 N N . LEU A 1 90 ? 8.767 -1.327 -15.627 1.00 94.38 90 LEU A N 1
ATOM 692 C CA . LEU A 1 90 ? 9.621 -0.584 -16.546 1.00 94.38 90 LEU A CA 1
ATOM 693 C C . LEU A 1 90 ? 10.369 -1.577 -17.441 1.00 94.38 90 LEU A C 1
ATOM 695 O O . LEU A 1 90 ? 11.161 -2.387 -16.959 1.00 94.38 90 LEU A O 1
ATOM 699 N N . CYS A 1 91 ? 10.098 -1.519 -18.744 1.00 93.00 91 CYS A N 1
ATOM 700 C CA . CYS A 1 91 ? 10.799 -2.313 -19.749 1.00 93.00 91 CYS A CA 1
ATOM 701 C C . CYS A 1 91 ? 11.798 -1.411 -20.479 1.00 93.00 91 CYS A C 1
ATOM 703 O O . CYS A 1 91 ? 11.385 -0.451 -21.126 1.00 93.00 91 CYS A O 1
ATOM 705 N N . VAL A 1 92 ? 13.094 -1.701 -20.362 1.00 91.50 92 VAL A N 1
ATOM 706 C CA . VAL A 1 92 ? 14.181 -0.876 -20.927 1.00 91.50 92 VAL A CA 1
ATOM 707 C C . VAL A 1 92 ? 15.076 -1.753 -21.795 1.00 91.50 92 VAL A C 1
ATOM 709 O O . VAL A 1 92 ? 15.269 -2.928 -21.488 1.00 91.50 92 VAL A O 1
ATOM 712 N N . ARG A 1 93 ? 15.624 -1.213 -22.887 1.00 90.25 93 ARG A N 1
ATOM 713 C CA . ARG A 1 93 ? 16.633 -1.914 -23.697 1.00 90.25 93 ARG A CA 1
ATOM 714 C C . ARG A 1 93 ? 17.922 -2.084 -22.881 1.00 90.25 93 ARG A C 1
ATOM 716 O O . ARG A 1 93 ? 18.345 -1.143 -22.218 1.00 90.25 93 ARG A O 1
ATOM 723 N N . LYS A 1 94 ? 18.547 -3.2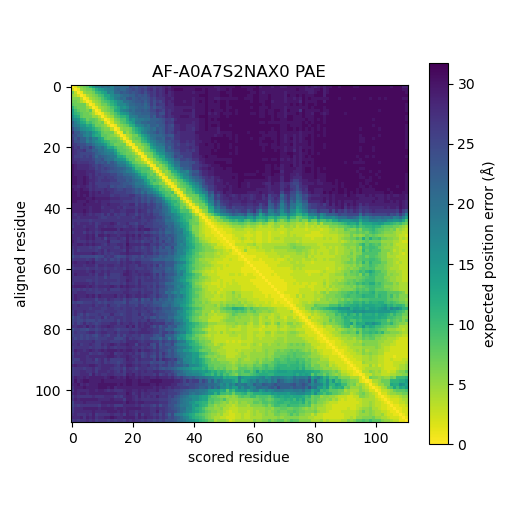65 -22.942 1.00 89.88 94 LYS A N 1
ATOM 724 C CA . LYS A 1 94 ? 19.811 -3.551 -22.235 1.00 89.88 94 LYS A CA 1
ATOM 725 C C . LYS A 1 94 ? 20.997 -2.777 -22.799 1.00 89.88 94 LYS A C 1
ATOM 727 O O . LYS A 1 94 ? 21.833 -2.289 -22.047 1.00 89.88 94 LYS A O 1
ATOM 732 N N . SER A 1 95 ? 21.097 -2.711 -24.127 1.00 88.25 95 SER A N 1
ATOM 733 C CA . SER A 1 95 ? 22.180 -1.996 -24.799 1.00 88.25 95 SER A CA 1
ATOM 734 C C . SER A 1 95 ? 21.855 -0.500 -24.914 1.00 88.25 95 SER A C 1
ATOM 736 O O . SER A 1 95 ? 20.737 -0.159 -25.310 1.00 88.25 95 SER A O 1
ATOM 738 N N . PRO A 1 96 ? 22.818 0.401 -24.637 1.00 88.62 96 PRO A N 1
ATOM 739 C CA . PRO A 1 96 ? 22.665 1.827 -24.927 1.00 88.62 96 PRO A CA 1
ATOM 740 C C . PRO A 1 96 ? 22.762 2.110 -26.436 1.00 88.62 96 PRO A C 1
ATOM 742 O O . PRO A 1 96 ? 22.174 3.065 -26.931 1.00 88.62 96 PRO A O 1
ATOM 745 N N . CYS A 1 97 ? 23.486 1.262 -27.174 1.00 82.19 97 CYS A N 1
ATOM 746 C CA . CYS A 1 97 ? 23.664 1.356 -28.619 1.00 82.19 97 CYS A CA 1
ATOM 747 C C . CYS A 1 97 ? 22.542 0.628 -29.378 1.00 82.19 97 CYS A C 1
ATOM 749 O O . CYS A 1 97 ? 21.994 -0.368 -28.889 1.00 82.19 97 CYS A O 1
ATOM 751 N N . GLY A 1 98 ? 22.254 1.097 -30.598 1.00 81.25 98 GLY A N 1
ATOM 752 C CA . GLY A 1 98 ? 21.265 0.503 -31.509 1.00 81.25 98 GLY A CA 1
ATOM 753 C C . GLY A 1 98 ? 21.665 -0.857 -32.095 1.00 81.25 98 GLY A C 1
ATOM 754 O O . GLY A 1 98 ? 20.782 -1.631 -32.465 1.00 81.25 98 GLY A O 1
ATOM 755 N N . GLU A 1 99 ? 22.961 -1.168 -32.102 1.00 81.75 99 GLU A N 1
ATOM 756 C CA . GLU A 1 99 ? 23.530 -2.409 -32.638 1.00 81.75 99 GLU A CA 1
ATOM 757 C C . GLU A 1 99 ? 23.314 -3.637 -31.736 1.00 81.75 99 GLU A C 1
ATOM 759 O O . GLU A 1 99 ? 23.167 -3.529 -30.513 1.00 81.75 99 GLU A O 1
ATOM 764 N N . GLY A 1 100 ? 23.340 -4.822 -32.354 1.00 81.75 100 GLY A N 1
ATOM 765 C CA . GLY A 1 100 ? 23.220 -6.121 -31.684 1.00 81.75 100 GLY A CA 1
ATOM 766 C C . GLY A 1 100 ? 21.782 -6.584 -31.403 1.00 81.75 100 GLY A C 1
ATOM 767 O O . GLY A 1 1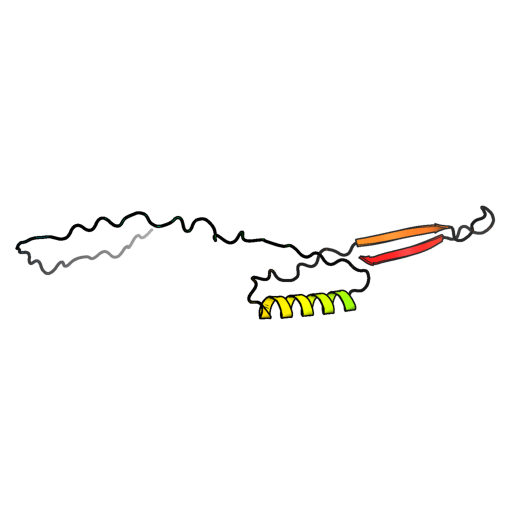00 ? 20.798 -5.956 -31.790 1.00 81.75 100 GLY A O 1
ATOM 768 N N . THR A 1 101 ? 21.652 -7.733 -30.733 1.00 85.06 101 THR A N 1
ATOM 769 C CA . THR A 1 101 ? 20.357 -8.389 -30.489 1.00 85.06 101 THR A CA 1
ATOM 770 C C . THR A 1 101 ? 19.452 -7.564 -29.572 1.00 85.06 101 THR A C 1
ATOM 772 O O . THR A 1 101 ? 19.833 -7.213 -28.452 1.00 85.06 101 THR A O 1
ATOM 775 N N . ASN A 1 102 ? 18.211 -7.332 -30.013 1.00 86.38 102 ASN A N 1
ATOM 776 C CA . ASN A 1 102 ? 17.175 -6.624 -29.256 1.00 86.38 102 ASN A CA 1
ATOM 777 C C . ASN A 1 102 ? 16.827 -7.356 -27.949 1.00 86.38 102 ASN A C 1
ATOM 779 O O . ASN A 1 102 ? 15.988 -8.256 -27.917 1.00 86.38 102 ASN A O 1
ATOM 783 N N . THR A 1 103 ? 17.475 -6.952 -26.859 1.00 89.88 103 THR A N 1
ATOM 784 C CA . THR A 1 103 ? 17.282 -7.510 -25.519 1.00 89.88 103 THR A CA 1
ATOM 785 C C . THR A 1 103 ? 16.794 -6.431 -24.558 1.00 89.88 103 THR A C 1
ATOM 787 O O . THR A 1 103 ? 17.256 -5.288 -24.583 1.00 89.88 103 THR A O 1
ATOM 790 N N . PHE A 1 104 ? 15.836 -6.800 -23.707 1.00 91.19 104 PHE A N 1
ATOM 791 C CA . PHE A 1 104 ? 15.146 -5.884 -22.802 1.00 91.19 104 PHE A CA 1
ATOM 792 C C . PHE A 1 104 ? 15.184 -6.415 -21.372 1.00 91.19 104 PHE A C 1
ATOM 794 O O . PHE A 1 104 ? 14.940 -7.602 -21.145 1.00 91.19 104 PHE A O 1
ATOM 801 N N . ASP A 1 105 ? 15.451 -5.532 -20.416 1.00 92.44 105 ASP A N 1
ATOM 802 C CA . ASP A 1 105 ? 15.222 -5.790 -18.999 1.00 92.44 105 ASP A CA 1
ATOM 803 C C . ASP A 1 105 ? 13.776 -5.494 -18.617 1.00 92.44 105 ASP A C 1
ATOM 805 O O . ASP A 1 105 ? 13.127 -4.608 -19.180 1.00 92.44 105 ASP A O 1
ATOM 809 N N . ARG A 1 106 ? 13.282 -6.240 -17.627 1.00 93.56 106 ARG A N 1
ATOM 810 C CA . ARG A 1 106 ? 11.944 -6.096 -17.050 1.00 93.56 106 ARG A CA 1
ATOM 811 C C . ARG A 1 106 ? 12.090 -5.811 -15.563 1.00 93.56 106 ARG A C 1
ATOM 813 O O . ARG A 1 106 ? 12.214 -6.732 -14.761 1.00 93.56 106 ARG A O 1
ATOM 820 N N . TRP A 1 107 ? 12.088 -4.534 -15.208 1.00 94.81 107 TRP A N 1
ATOM 821 C CA . TRP A 1 107 ? 12.155 -4.095 -13.820 1.00 94.81 107 TRP A CA 1
ATOM 822 C C . TRP A 1 107 ? 10.739 -3.993 -13.253 1.00 94.81 107 TRP A C 1
ATOM 824 O O . TRP A 1 107 ? 9.882 -3.317 -13.827 1.00 94.81 107 TRP A O 1
ATOM 834 N N . GLU A 1 108 ? 10.490 -4.652 -12.121 1.00 94.25 108 GLU A N 1
ATOM 835 C CA . GLU A 1 108 ? 9.226 -4.553 -11.388 1.00 94.25 108 GLU A CA 1
ATOM 836 C C . GLU A 1 108 ? 9.444 -3.932 -10.004 1.00 94.25 108 GLU A C 1
ATOM 838 O O . GLU A 1 108 ? 10.371 -4.290 -9.277 1.00 94.25 108 GLU A O 1
ATOM 843 N N . MET A 1 109 ? 8.552 -3.022 -9.612 1.00 93.38 109 MET A N 1
ATOM 844 C CA . MET A 1 109 ? 8.469 -2.488 -8.255 1.00 93.38 109 MET A CA 1
ATOM 845 C C . MET A 1 109 ? 7.043 -2.646 -7.733 1.00 93.38 109 MET A C 1
ATOM 847 O O . MET A 1 109 ? 6.083 -2.293 -8.414 1.00 93.38 109 MET A O 1
ATOM 851 N N . ARG A 1 110 ? 6.908 -3.165 -6.511 1.00 92.12 110 ARG A N 1
ATOM 852 C CA . ARG A 1 110 ? 5.625 -3.344 -5.822 1.00 92.12 110 ARG A CA 1
ATOM 853 C C . ARG A 1 110 ? 5.524 -2.345 -4.670 1.00 92.12 110 ARG A C 1
ATOM 855 O O . ARG A 1 110 ? 6.484 -2.214 -3.909 1.00 92.12 110 ARG A O 1
ATOM 862 N N . ILE A 1 111 ? 4.390 -1.651 -4.578 1.00 89.94 111 ILE A N 1
ATOM 863 C CA . ILE A 1 111 ? 4.037 -0.667 -3.535 1.00 89.94 111 ILE A CA 1
ATOM 864 C C . ILE A 1 111 ? 2.584 -0.907 -3.125 1.00 89.94 111 ILE A C 1
ATOM 866 O O . ILE A 1 111 ? 1.765 -1.099 -4.050 1.00 89.94 111 ILE A O 1
#

InterPro domains:
  IPR001848 Small ribosomal subunit protein uS10 [PR00971] (46-59)
  IPR001848 Small ribosomal subunit protein uS10 [PR00971] (81-96)
  IPR001848 Small ribosomal subunit protein uS10 [PR00971] (103-111)
  IPR001848 Small ribosomal subunit protein uS10 [PTHR11700] (31-111)
  IPR027486 Small ribosomal subunit protein uS10 domain [PF00338] (48-111)
  IPR027486 Small ribosomal subunit protein uS10 domain [SM01403] (48-111)
  IPR036838 Small ribosomal subunit protein uS10 domain superfamily [G3DSA:3.30.70.600] (30-111)
  IPR036838 Small ribosomal subunit protein uS10 domain superfamily [SSF54999] (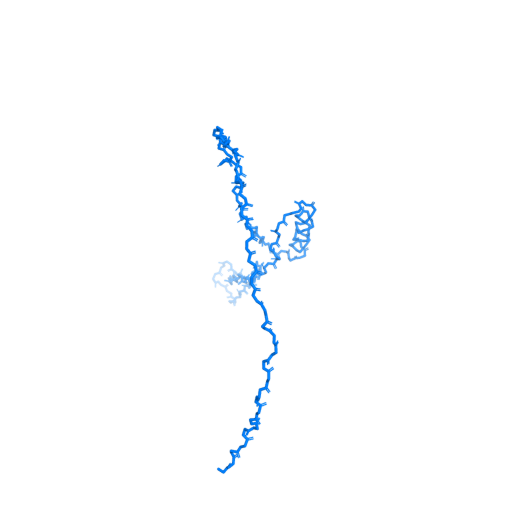46-111)

Sequence (111 aa):
FGSRDRSLEPSNKNARAQVGREGSPTGAMATKPVKSLESEEQRLHRIRITLTSRNVKSLEKVCTDLIAGAREKELHVAGPVRLPTRTLRLCVRKSPCGEGTNTFDRWEMRI

Radius of gyration: 38.25 Å; Cα contacts (8 Å, |Δi|>4): 48; chains: 1; bounding box: 89×57×80 Å

pLDDT: mean 72.43, std 23.12, range [33.16, 95.19]

Organism: NCBI:txid327968

Nearest PDB structures (foldseek):
  5xxu-assembly1_U  TM=8.656E-01  e=1.752E-06  Toxoplasma gondii
  8b2l-assembly1_R1  TM=8.738E-01  e=4.099E-06  Nicotiana tabacum
  9cai-assembly1_AU  TM=8.882E-01  e=1.024E-05  Caenorhabditis elegans
  8p9a-assembly1_V  TM=8.409E-01  e=1.598E-04  Saccharomyces cerevisiae
  8p5d-assembly1_SU0  TM=7.020E-01  e=5.462E-03  Spraguea lophii 42_110

Secondary structure (DSSP, 8-state):
------------------------------PPP-----S--------------S-HHHHHHHHHHHHHHHHHTT--PPP--PPPPPEEEEEEES-SSS-S---EEEEEEE-